Protein AF-A0A7C1E996-F1 (afdb_monomer_lite)

pLDDT: mean 84.05, std 12.49, range [35.12, 95.12]

Secondary structure (DSSP, 8-state):
-HHHHHHHHHT--EEEEEETTEEEEEEEEEEEEE-TTTTTS-SEEEE-STTEEEEEEEEEEETTEEEEEEEEEETTT-EEEEEEEEEEESSPPPHHHHHHHHHHHHHHHH----

Foldseek 3Di:
DVVVQVVCVVVWDWDWDADQQWIKIKTFHWAKAFDLCQVVQFPDWDDDPDQWIWGWHWDCDDPFKTKIWIWIAGNVVRMITGTIIIMTHRYDDDPVRVVVVNVVVNVVRHDDPD

Organism: NCBI:txid683846

Radius of gyration: 14.45 Å; chains: 1; bounding box: 41×32×38 Å

Structure (mmCIF, N/CA/C/O backbone):
data_AF-A0A7C1E996-F1
#
_entry.id   AF-A0A7C1E996-F1
#
loop_
_atom_site.group_PDB
_atom_site.id
_atom_site.type_symbol
_atom_site.label_atom_id
_atom_site.label_alt_id
_atom_site.label_comp_id
_atom_site.label_asym_id
_atom_site.label_entity_id
_atom_site.label_seq_id
_atom_site.pdbx_PDB_ins_code
_atom_site.Cartn_x
_atom_site.Cartn_y
_atom_site.Cartn_z
_atom_site.occupancy
_atom_site.B_iso_or_equiv
_atom_site.auth_seq_id
_atom_site.auth_comp_id
_atom_site.auth_asym_id
_atom_site.auth_atom_id
_atom_site.pdbx_PDB_model_num
ATOM 1 N N . MET A 1 1 ? 6.602 18.482 -10.177 1.00 52.09 1 MET A N 1
ATOM 2 C CA . MET A 1 1 ? 5.936 17.283 -9.625 1.00 52.09 1 MET A CA 1
ATOM 3 C C . MET A 1 1 ? 5.448 17.483 -8.187 1.00 52.09 1 MET A C 1
ATOM 5 O O . MET A 1 1 ? 4.368 17.004 -7.895 1.00 52.09 1 MET A O 1
ATOM 9 N N . VAL A 1 2 ? 6.143 18.265 -7.341 1.00 53.56 2 VAL A N 1
ATOM 10 C CA . VAL A 1 2 ? 5.756 18.562 -5.934 1.00 53.56 2 VAL A CA 1
ATOM 11 C C . VAL A 1 2 ? 4.309 19.066 -5.770 1.00 53.56 2 VAL A C 1
ATOM 13 O O . VAL A 1 2 ? 3.581 18.581 -4.913 1.00 53.56 2 VAL A O 1
ATOM 16 N N . PHE A 1 3 ? 3.855 19.957 -6.657 1.00 58.06 3 PHE A N 1
ATOM 17 C CA . PHE A 1 3 ? 2.535 20.598 -6.560 1.00 58.06 3 PHE A CA 1
ATOM 18 C C . PHE A 1 3 ? 1.343 19.630 -6.676 1.00 58.06 3 PHE A C 1
ATOM 20 O O . PHE A 1 3 ? 0.305 19.858 -6.065 1.00 58.06 3 PHE A O 1
ATOM 27 N N . LEU A 1 4 ? 1.472 18.554 -7.463 1.00 56.66 4 LEU A N 1
ATOM 28 C CA . LEU A 1 4 ? 0.382 17.594 -7.664 1.00 56.66 4 LEU A CA 1
ATOM 29 C C . LEU A 1 4 ? 0.266 16.645 -6.468 1.00 56.66 4 LEU A C 1
ATOM 31 O O . LEU A 1 4 ? -0.833 16.405 -5.987 1.00 56.66 4 LEU A O 1
ATOM 35 N N . THR A 1 5 ? 1.395 16.154 -5.957 1.00 59.34 5 THR A N 1
ATOM 36 C CA . THR A 1 5 ? 1.435 15.279 -4.780 1.00 59.34 5 THR A CA 1
ATOM 37 C C . THR A 1 5 ? 0.928 15.997 -3.528 1.00 59.34 5 THR A C 1
ATOM 39 O O . THR A 1 5 ? 0.136 15.435 -2.778 1.00 59.34 5 THR A O 1
ATOM 42 N N . GLU A 1 6 ? 1.318 17.259 -3.319 1.00 62.25 6 GLU A N 1
ATOM 43 C CA . GLU A 1 6 ? 0.803 18.077 -2.211 1.00 62.25 6 GLU A CA 1
ATOM 44 C C . GLU A 1 6 ? -0.705 18.328 -2.333 1.00 62.25 6 GLU A C 1
ATOM 46 O O . GLU A 1 6 ? -1.431 18.189 -1.350 1.00 62.25 6 GLU A O 1
ATOM 51 N N . TRP A 1 7 ? -1.195 18.633 -3.538 1.00 65.62 7 TRP A N 1
ATOM 52 C CA . TRP A 1 7 ? -2.623 18.843 -3.778 1.00 65.62 7 TRP A CA 1
ATOM 53 C C . TRP A 1 7 ? -3.446 17.561 -3.582 1.00 65.62 7 TRP A C 1
ATOM 55 O O . TRP A 1 7 ? -4.510 17.605 -2.963 1.00 65.62 7 TRP A O 1
ATOM 65 N N . LEU A 1 8 ? -2.946 16.414 -4.054 1.00 64.00 8 LEU A N 1
ATOM 66 C CA . LEU A 1 8 ? -3.600 15.114 -3.888 1.00 64.00 8 LEU A CA 1
ATOM 67 C C . LEU A 1 8 ? -3.639 14.678 -2.419 1.00 64.00 8 LEU A C 1
ATOM 69 O O . LEU A 1 8 ? -4.669 14.197 -1.963 1.00 64.00 8 LEU A O 1
ATOM 73 N N . ASN A 1 9 ? -2.577 14.936 -1.650 1.00 62.94 9 ASN A N 1
ATOM 74 C CA . ASN A 1 9 ? -2.575 14.693 -0.204 1.00 62.94 9 ASN A CA 1
ATOM 75 C C . ASN A 1 9 ? -3.561 15.604 0.555 1.00 62.94 9 ASN A C 1
ATOM 77 O O . ASN A 1 9 ? -4.084 15.211 1.593 1.00 62.94 9 ASN A O 1
ATOM 81 N N . GLN A 1 10 ? -3.852 16.811 0.053 1.00 65.38 10 GLN A N 1
ATOM 82 C CA . GLN A 1 10 ? -4.882 17.691 0.632 1.00 65.38 10 GLN A CA 1
ATOM 83 C C . GLN A 1 10 ? -6.316 17.243 0.308 1.00 65.38 10 GLN A C 1
ATOM 85 O O . GLN A 1 10 ? -7.233 17.562 1.062 1.00 65.38 10 GLN A O 1
ATOM 90 N N . HIS A 1 11 ? -6.509 16.506 -0.789 1.00 68.81 11 HIS A N 1
ATOM 91 C CA . HIS A 1 11 ? -7.806 15.972 -1.230 1.00 68.81 11 HIS A CA 1
ATOM 92 C C . HIS A 1 11 ? -7.916 14.460 -1.006 1.00 68.81 11 HIS A C 1
ATOM 94 O O . HIS A 1 11 ? -8.757 13.794 -1.611 1.00 68.81 11 HIS A O 1
ATOM 100 N N . GLU A 1 12 ? -7.062 13.928 -0.135 1.00 71.38 12 GLU A N 1
ATOM 101 C CA . GLU A 1 12 ? -7.020 12.522 0.221 1.00 71.38 12 GLU A CA 1
ATOM 102 C C . GLU A 1 12 ? -8.382 12.058 0.735 1.00 71.38 12 GLU A C 1
ATOM 104 O O . GLU A 1 12 ? -8.955 12.628 1.672 1.00 71.38 12 GLU A O 1
ATOM 109 N N . ARG A 1 13 ? -8.891 10.979 0.140 1.00 80.69 13 ARG A N 1
ATOM 110 C CA . ARG A 1 13 ? -10.116 10.348 0.599 1.00 80.69 13 ARG A CA 1
ATOM 111 C C . ARG A 1 13 ? -9.775 9.194 1.532 1.00 80.69 13 ARG A C 1
ATOM 113 O O . ARG A 1 13 ? -9.127 8.224 1.151 1.00 80.69 13 ARG A O 1
ATOM 120 N N . ILE A 1 14 ? -10.294 9.283 2.752 1.00 85.38 14 ILE A N 1
ATOM 121 C CA . ILE A 1 14 ? -10.335 8.165 3.694 1.00 85.38 14 ILE A CA 1
ATOM 122 C C . ILE A 1 14 ? -11.783 7.698 3.768 1.00 85.38 14 ILE A C 1
ATOM 124 O O . ILE A 1 14 ? -12.649 8.404 4.288 1.00 85.38 14 ILE A O 1
ATOM 128 N N . VAL A 1 15 ? -12.053 6.508 3.240 1.00 88.44 15 VAL A N 1
ATOM 129 C CA . VAL A 1 15 ? -13.343 5.832 3.404 1.00 88.44 15 VAL A CA 1
ATOM 130 C C . VAL A 1 15 ? -13.165 4.743 4.441 1.00 88.44 15 VAL A C 1
ATOM 132 O O . VAL A 1 15 ? -12.228 3.952 4.356 1.00 88.44 15 VAL A O 1
ATOM 135 N N . TYR A 1 16 ? -14.061 4.692 5.420 1.00 91.06 16 TYR A N 1
ATOM 136 C CA . TYR A 1 16 ? -14.073 3.600 6.376 1.00 91.06 16 TYR A CA 1
ATOM 137 C C . TYR A 1 16 ? -15.491 3.177 6.718 1.00 91.06 16 TYR A C 1
ATOM 139 O O . TYR A 1 16 ? -16.418 3.987 6.718 1.00 91.06 16 TYR A O 1
ATOM 147 N N . GLU A 1 17 ? -15.623 1.903 7.046 1.00 92.06 17 GLU A N 1
ATOM 148 C CA . GLU A 1 17 ? -16.849 1.294 7.534 1.00 92.06 17 GLU A CA 1
ATOM 149 C C . GLU A 1 17 ? -16.493 0.387 8.709 1.00 92.06 17 GLU A C 1
ATOM 151 O O . GLU A 1 17 ? -15.520 -0.367 8.652 1.00 92.06 17 GLU A O 1
ATOM 156 N N . CYS A 1 18 ? -17.255 0.489 9.794 1.00 90.50 18 CYS A N 1
ATOM 157 C CA . CYS A 1 18 ? -17.121 -0.399 10.940 1.00 90.50 18 CYS A CA 1
ATOM 158 C C . CYS A 1 18 ? -18.354 -1.292 11.000 1.00 90.50 18 CYS A C 1
ATOM 160 O O . CYS A 1 18 ? -19.474 -0.796 11.103 1.00 90.50 18 CYS A O 1
ATOM 162 N N . ILE A 1 19 ? -18.114 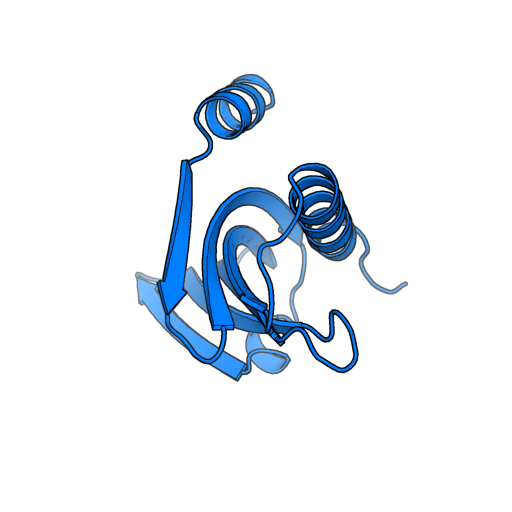-2.594 10.933 1.00 87.88 19 ILE A N 1
ATOM 163 C CA . ILE A 1 19 ? -19.101 -3.660 11.101 1.00 87.88 19 ILE A CA 1
ATOM 164 C C . ILE A 1 19 ? -18.710 -4.384 12.397 1.00 87.88 19 ILE A C 1
ATOM 166 O O . ILE A 1 19 ? -17.557 -4.288 12.803 1.00 87.88 19 ILE A O 1
ATOM 170 N N . ASP A 1 20 ? -19.633 -5.063 13.074 1.00 80.12 20 ASP A N 1
ATOM 171 C CA . ASP A 1 20 ? -19.454 -5.607 14.435 1.00 80.12 20 ASP A CA 1
ATOM 172 C C . ASP A 1 20 ? -18.061 -6.219 14.729 1.00 80.12 20 ASP A C 1
ATOM 174 O O . ASP A 1 20 ? -17.460 -5.921 15.761 1.00 80.12 20 ASP A O 1
ATOM 178 N N . ASP A 1 21 ? -17.496 -6.988 13.789 1.00 80.94 21 ASP A N 1
ATOM 179 C CA . ASP A 1 21 ? -16.201 -7.677 13.932 1.00 80.94 21 ASP A CA 1
ATOM 180 C C . ASP A 1 21 ? -14.961 -6.867 13.480 1.00 80.94 21 ASP A C 1
ATOM 182 O O . ASP A 1 21 ? -13.854 -7.410 13.361 1.00 80.94 21 ASP A O 1
ATOM 186 N N . GLY A 1 22 ? -15.107 -5.572 13.191 1.00 89.44 22 GLY A N 1
ATOM 187 C CA . GLY A 1 22 ? -13.991 -4.667 12.920 1.00 89.44 22 GLY A CA 1
ATOM 188 C C . GLY A 1 22 ? -14.278 -3.532 11.937 1.00 89.44 22 GLY A C 1
ATOM 189 O O . GLY A 1 22 ? -15.316 -3.434 11.288 1.00 89.44 22 GLY A O 1
ATOM 190 N N . CYS A 1 23 ? -13.289 -2.659 11.799 1.00 92.75 23 CYS A N 1
ATOM 191 C CA . CYS A 1 23 ? -13.295 -1.536 10.880 1.00 92.75 23 CYS A CA 1
ATOM 192 C C . CYS A 1 23 ? -12.406 -1.808 9.665 1.00 92.75 23 CYS A C 1
ATOM 194 O O . CYS A 1 23 ? -11.256 -2.244 9.792 1.00 92.75 23 CYS A O 1
ATOM 196 N N . PHE A 1 24 ? -12.938 -1.477 8.496 1.00 93.12 24 PHE A N 1
ATOM 197 C CA . PHE A 1 24 ? -12.265 -1.531 7.211 1.00 93.12 24 PHE A CA 1
ATOM 198 C C . PHE A 1 24 ? -12.017 -0.113 6.717 1.00 93.12 24 PHE A C 1
ATOM 200 O O . PHE A 1 24 ? -12.910 0.728 6.780 1.00 93.12 24 PHE A O 1
ATOM 207 N N . TYR A 1 25 ? -10.812 0.141 6.224 1.00 94.00 25 TYR A N 1
ATOM 208 C CA . TYR A 1 25 ? -10.398 1.424 5.671 1.00 94.00 25 TYR A CA 1
ATOM 209 C C . TYR A 1 25 ? -9.905 1.220 4.246 1.00 94.00 25 TYR A C 1
ATOM 211 O O . TYR A 1 25 ? -9.182 0.261 3.981 1.00 94.00 25 TYR A O 1
ATOM 219 N N . SER A 1 26 ? -10.243 2.158 3.370 1.00 93.44 26 SER A N 1
ATOM 220 C CA . SER A 1 26 ? -9.534 2.427 2.124 1.00 93.44 26 SER A CA 1
ATOM 221 C C . SER A 1 26 ? -9.044 3.869 2.191 1.00 93.44 26 SER A C 1
ATOM 223 O O . SER A 1 26 ? -9.828 4.796 2.413 1.00 93.44 26 SER A O 1
ATOM 225 N N . ILE A 1 27 ? -7.730 4.027 2.103 1.00 92.00 27 ILE A N 1
ATOM 226 C CA . ILE A 1 27 ? -7.026 5.290 2.294 1.00 92.00 27 ILE A CA 1
ATOM 227 C C . ILE A 1 27 ? -6.252 5.555 1.015 1.00 92.00 27 ILE A C 1
ATOM 229 O O . ILE A 1 27 ? -5.346 4.787 0.684 1.00 92.00 27 ILE A O 1
ATOM 233 N N . ASP A 1 28 ? -6.608 6.619 0.307 1.00 89.69 28 ASP A N 1
ATOM 234 C CA . ASP A 1 28 ? -5.837 7.054 -0.851 1.00 89.69 28 ASP A CA 1
ATOM 235 C C . ASP A 1 28 ? -4.456 7.535 -0.406 1.00 89.69 28 ASP A C 1
ATOM 237 O O . ASP A 1 28 ? -4.292 8.173 0.635 1.00 89.69 28 ASP A O 1
ATOM 241 N N . VAL A 1 29 ? -3.437 7.195 -1.186 1.00 86.81 29 VAL A N 1
ATOM 242 C CA . VAL A 1 29 ? -2.056 7.591 -0.915 1.00 86.81 29 VAL A CA 1
ATOM 243 C C . VAL A 1 29 ? -1.402 7.974 -2.223 1.00 86.81 29 VAL A C 1
ATOM 245 O O . VAL A 1 29 ? -1.724 7.422 -3.266 1.00 86.81 29 VAL A O 1
ATOM 248 N N . PHE A 1 30 ? -0.480 8.930 -2.172 1.00 84.19 30 PHE A N 1
ATOM 249 C CA . PHE A 1 30 ? 0.260 9.364 -3.346 1.00 84.19 30 PHE A CA 1
ATOM 250 C C . PHE A 1 30 ? 1.730 9.517 -2.980 1.00 84.19 30 PHE A C 1
ATOM 252 O O . PHE A 1 30 ? 2.199 10.600 -2.631 1.00 84.19 30 PHE A O 1
ATOM 259 N N . CYS A 1 31 ? 2.466 8.409 -3.024 1.00 87.00 31 CYS A N 1
ATOM 260 C CA . CYS A 1 31 ? 3.915 8.430 -2.871 1.00 87.00 31 CYS A CA 1
ATOM 261 C C . CYS A 1 31 ? 4.592 7.505 -3.876 1.00 87.00 31 CYS A C 1
ATOM 263 O O . CYS A 1 31 ? 4.064 6.455 -4.239 1.00 87.00 31 CYS A O 1
ATOM 265 N N . GLU A 1 32 ? 5.758 7.934 -4.345 1.00 88.31 32 GLU A N 1
ATOM 266 C CA . GLU A 1 32 ? 6.495 7.305 -5.437 1.00 88.31 32 GLU A CA 1
ATOM 267 C C . GLU A 1 32 ? 7.838 6.773 -4.934 1.00 88.31 32 GLU A C 1
ATOM 269 O O . GLU A 1 32 ? 8.432 7.317 -4.000 1.00 88.31 32 GLU A O 1
ATOM 274 N N . GLY A 1 33 ? 8.336 5.723 -5.576 1.00 88.06 33 GLY A N 1
ATOM 275 C CA . GLY A 1 33 ? 9.648 5.157 -5.300 1.00 88.06 33 GLY A CA 1
ATOM 276 C C . GLY A 1 33 ? 10.140 4.267 -6.432 1.00 88.06 33 GLY A C 1
ATOM 277 O O . GLY A 1 33 ? 9.618 4.296 -7.551 1.00 88.06 33 GLY A O 1
ATOM 278 N N . MET A 1 34 ? 11.150 3.451 -6.132 1.00 87.12 34 MET A N 1
ATOM 279 C CA . MET A 1 34 ? 11.713 2.480 -7.071 1.00 87.12 34 MET A CA 1
ATOM 280 C C . MET A 1 34 ? 11.916 1.128 -6.392 1.00 87.12 34 MET A C 1
ATOM 282 O O . MET A 1 34 ? 12.546 1.038 -5.343 1.00 87.12 34 MET A O 1
ATOM 286 N N . ASN A 1 35 ? 11.404 0.064 -7.007 1.00 80.88 35 ASN A N 1
ATOM 287 C CA . ASN A 1 35 ? 11.584 -1.307 -6.540 1.00 80.88 35 ASN A CA 1
ATOM 288 C C . ASN A 1 35 ? 11.400 -2.258 -7.724 1.00 80.88 35 ASN A C 1
ATOM 290 O O . ASN A 1 35 ? 10.291 -2.467 -8.209 1.00 80.88 35 ASN A O 1
ATOM 294 N N . LYS A 1 36 ? 12.504 -2.848 -8.183 1.00 77.81 36 LYS A N 1
ATOM 295 C CA . LYS A 1 36 ? 12.500 -3.787 -9.312 1.00 77.81 36 LYS A CA 1
ATOM 296 C C . LYS A 1 36 ? 11.997 -5.186 -8.948 1.00 77.81 36 LYS A C 1
ATOM 298 O O . LYS A 1 36 ? 11.653 -5.942 -9.843 1.00 77.81 36 LYS A O 1
ATOM 303 N N . ASN A 1 37 ? 11.906 -5.500 -7.658 1.00 80.81 37 ASN A N 1
ATOM 304 C CA . ASN A 1 37 ? 11.536 -6.824 -7.158 1.00 80.81 37 ASN A CA 1
ATOM 305 C C . ASN A 1 37 ? 10.078 -6.882 -6.672 1.00 80.81 37 ASN A C 1
ATOM 307 O O . ASN A 1 37 ? 9.621 -7.916 -6.189 1.00 80.81 37 ASN A O 1
ATOM 311 N N . ILE A 1 38 ? 9.317 -5.787 -6.800 1.00 84.31 38 ILE A N 1
ATOM 312 C CA . ILE A 1 38 ? 7.958 -5.696 -6.246 1.00 84.31 38 ILE A CA 1
ATOM 313 C C . ILE A 1 38 ? 7.006 -6.756 -6.825 1.00 84.31 38 ILE A C 1
ATOM 315 O O . ILE A 1 38 ? 6.088 -7.191 -6.138 1.00 84.31 38 ILE A O 1
ATOM 319 N N . LEU A 1 39 ? 7.242 -7.213 -8.062 1.00 86.06 39 LEU A N 1
ATOM 320 C CA . LEU A 1 39 ? 6.445 -8.264 -8.704 1.00 86.06 39 LEU A CA 1
ATOM 321 C C . LEU A 1 39 ? 6.653 -9.657 -8.098 1.00 86.06 39 LEU A C 1
ATOM 323 O O . LEU A 1 39 ? 5.758 -10.496 -8.240 1.00 86.06 39 LEU A O 1
ATOM 327 N N . ASP A 1 40 ? 7.802 -9.906 -7.470 1.00 86.00 40 ASP A N 1
ATOM 328 C CA . ASP A 1 40 ? 8.124 -11.174 -6.803 1.00 86.00 40 ASP A CA 1
ATOM 329 C C . ASP A 1 40 ? 7.652 -11.168 -5.343 1.00 86.00 40 ASP A C 1
ATOM 331 O O . ASP A 1 40 ? 7.276 -12.201 -4.796 1.00 86.00 40 ASP A O 1
ATOM 335 N N . GLU A 1 41 ? 7.614 -9.987 -4.721 1.00 82.75 41 GLU A N 1
ATOM 336 C CA . GLU A 1 41 ? 7.104 -9.773 -3.358 1.00 82.75 41 GLU A CA 1
ATOM 337 C C . GLU A 1 41 ? 5.570 -9.634 -3.293 1.00 82.75 41 GLU A C 1
ATOM 339 O O . GLU A 1 41 ? 4.988 -9.558 -2.205 1.00 82.75 41 GLU A O 1
ATOM 344 N N . ALA A 1 42 ? 4.916 -9.565 -4.453 1.00 87.31 42 ALA A N 1
ATOM 345 C CA . ALA A 1 42 ? 3.483 -9.364 -4.594 1.00 87.31 42 ALA A CA 1
ATOM 346 C C . ALA A 1 42 ? 2.680 -10.559 -4.065 1.00 87.31 42 ALA A C 1
ATOM 348 O O . ALA A 1 42 ? 2.914 -11.702 -4.456 1.00 87.31 42 ALA A O 1
ATOM 349 N N . SER A 1 43 ? 1.660 -10.294 -3.246 1.00 88.81 43 SER A N 1
ATOM 350 C CA . SER A 1 43 ? 0.646 -11.310 -2.936 1.00 88.81 43 SER A CA 1
ATOM 351 C C . SER A 1 43 ? -0.324 -11.515 -4.097 1.00 88.81 43 SER A C 1
ATOM 353 O O . SER A 1 43 ? -0.825 -12.618 -4.288 1.00 88.81 43 SER A O 1
ATOM 355 N N . GLU A 1 44 ? -0.570 -10.461 -4.871 1.00 92.88 44 GLU A N 1
ATOM 356 C CA . GLU A 1 44 ? -1.361 -10.499 -6.096 1.00 92.88 44 GLU A CA 1
ATOM 357 C C . GLU A 1 44 ? -0.832 -9.437 -7.065 1.00 92.88 44 GLU A C 1
ATOM 359 O O . GLU A 1 44 ? -0.350 -8.383 -6.646 1.00 92.88 44 GLU A O 1
ATOM 364 N N . LYS A 1 45 ? -0.901 -9.716 -8.367 1.00 92.62 45 LYS A N 1
ATOM 365 C CA . LYS A 1 45 ? -0.538 -8.764 -9.417 1.00 92.62 45 LYS A CA 1
ATOM 366 C C . LYS A 1 45 ? -1.452 -8.921 -10.619 1.00 92.62 45 LYS A C 1
ATOM 368 O O . LYS A 1 45 ? -1.776 -10.038 -11.017 1.00 92.62 45 LYS A O 1
ATOM 373 N N . MET A 1 46 ? -1.809 -7.797 -11.221 1.00 95.12 46 MET A N 1
ATOM 374 C CA . MET A 1 46 ? -2.602 -7.728 -12.439 1.00 95.12 46 MET A CA 1
ATOM 375 C C . MET A 1 46 ? -1.867 -6.863 -13.453 1.00 95.12 46 MET A C 1
ATOM 377 O O . MET A 1 46 ? -1.557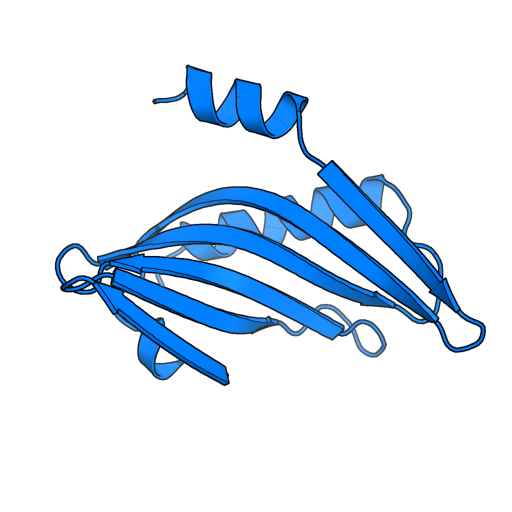 -5.705 -13.178 1.00 95.12 46 MET A O 1
ATOM 381 N N . GLN A 1 47 ? -1.573 -7.424 -14.623 1.00 94.50 47 GLN A N 1
ATOM 382 C CA . GLN A 1 47 ? -1.017 -6.641 -15.718 1.00 94.50 47 GLN A CA 1
ATOM 383 C C . GLN A 1 47 ? -2.112 -5.748 -16.307 1.00 94.50 47 GLN A C 1
ATOM 385 O O . GLN A 1 47 ? -3.220 -6.209 -16.578 1.00 94.50 47 GLN A O 1
ATOM 390 N N . LEU A 1 48 ? -1.788 -4.472 -16.492 1.00 91.12 48 LEU A N 1
ATOM 391 C CA . LEU A 1 48 ? -2.602 -3.524 -17.239 1.00 91.12 48 LEU A CA 1
ATOM 392 C C . LEU A 1 48 ? -2.163 -3.557 -18.714 1.00 91.12 48 LEU A C 1
ATOM 394 O O . LEU A 1 48 ? -2.036 -4.619 -19.316 1.00 91.12 48 LEU A O 1
ATOM 398 N N . HIS A 1 49 ? -1.921 -2.393 -19.315 1.00 90.25 49 HIS A N 1
ATOM 399 C CA . HIS A 1 49 ? -1.407 -2.278 -20.674 1.00 90.25 49 HIS A CA 1
ATOM 400 C C . HIS A 1 49 ? 0.112 -2.056 -20.683 1.00 90.25 49 HIS A C 1
ATOM 402 O O . HIS A 1 49 ? 0.637 -1.203 -19.962 1.00 90.25 49 HIS A O 1
ATOM 408 N N . GLY A 1 50 ? 0.813 -2.755 -21.578 1.00 91.06 50 GLY A N 1
ATOM 409 C CA . GLY A 1 50 ? 2.266 -2.663 -21.714 1.00 91.06 50 GLY A CA 1
ATOM 410 C C . GLY A 1 50 ? 2.979 -3.204 -20.474 1.00 91.06 50 GLY A C 1
ATOM 411 O O . GLY A 1 50 ? 2.662 -4.286 -19.989 1.00 91.06 50 GLY A O 1
ATOM 412 N N . GLU A 1 51 ? 3.927 -2.430 -19.952 1.00 91.62 51 GLU A N 1
ATOM 413 C CA . GLU A 1 51 ? 4.754 -2.802 -18.795 1.00 91.62 51 GLU A CA 1
ATOM 414 C C . GLU A 1 51 ? 4.165 -2.319 -17.458 1.00 91.62 51 GLU A C 1
ATOM 416 O O . GLU A 1 51 ? 4.870 -2.287 -16.453 1.00 91.62 51 GLU A O 1
ATOM 421 N N . TRP A 1 52 ? 2.891 -1.912 -17.429 1.00 94.31 52 TRP A N 1
ATOM 422 C CA . TRP A 1 52 ? 2.213 -1.452 -16.215 1.00 94.31 52 TRP A CA 1
ATOM 423 C C . TRP A 1 52 ? 1.472 -2.581 -15.499 1.00 94.31 52 TRP A C 1
ATOM 425 O O . TRP A 1 52 ? 0.793 -3.391 -16.128 1.00 94.31 52 TRP A O 1
ATOM 435 N N . TYR A 1 53 ? 1.552 -2.582 -14.173 1.00 94.69 53 TYR A N 1
ATOM 436 C CA . TYR A 1 53 ? 0.940 -3.560 -13.283 1.00 94.69 53 TYR A CA 1
ATOM 437 C C . TYR A 1 53 ? 0.269 -2.858 -12.105 1.00 94.69 53 TYR A C 1
ATOM 439 O O . TYR A 1 53 ? 0.813 -1.897 -11.564 1.00 94.69 53 TYR A O 1
ATOM 447 N N . VAL A 1 54 ? -0.872 -3.385 -11.669 1.00 94.69 54 VAL A N 1
ATOM 448 C CA . VAL A 1 54 ? -1.372 -3.164 -10.308 1.00 94.69 54 VAL A CA 1
ATOM 449 C C . VAL A 1 54 ? -0.852 -4.299 -9.441 1.00 94.69 54 VAL A C 1
ATOM 451 O O . VAL A 1 54 ? -0.974 -5.470 -9.805 1.00 94.69 54 VAL A O 1
ATOM 454 N N . VAL A 1 55 ? -0.240 -3.960 -8.314 1.00 93.69 55 VAL A N 1
ATOM 455 C CA . VAL A 1 55 ? 0.407 -4.912 -7.412 1.00 93.69 55 VAL A CA 1
ATOM 456 C C . VAL A 1 55 ? -0.160 -4.746 -6.012 1.00 93.69 55 VAL A C 1
ATOM 458 O O . VAL A 1 55 ? -0.181 -3.641 -5.480 1.00 93.69 55 VAL A O 1
ATOM 461 N N . PHE A 1 56 ? -0.569 -5.848 -5.393 1.00 93.19 56 PHE A N 1
ATOM 462 C CA . PHE A 1 56 ? -1.055 -5.876 -4.019 1.00 93.19 56 PHE A CA 1
ATOM 463 C C . PHE A 1 56 ? -0.028 -6.559 -3.126 1.00 93.19 56 PHE A C 1
ATOM 465 O O . PHE A 1 56 ? 0.443 -7.663 -3.427 1.00 93.19 56 PHE A O 1
ATOM 472 N N . ARG A 1 57 ? 0.301 -5.927 -1.998 1.00 90.94 57 ARG A N 1
ATOM 473 C CA . ARG A 1 57 ? 1.242 -6.460 -1.011 1.00 90.94 57 ARG A CA 1
ATOM 474 C C . ARG A 1 57 ? 0.639 -6.431 0.380 1.00 90.94 57 ARG A C 1
ATOM 476 O O . ARG A 1 57 ? 0.291 -5.371 0.896 1.00 90.94 57 ARG A O 1
ATOM 483 N N . LYS A 1 58 ? 0.622 -7.582 1.044 1.00 89.94 58 LYS A N 1
ATOM 484 C CA . LYS A 1 58 ? 0.301 -7.655 2.473 1.00 89.94 58 LYS A CA 1
ATOM 485 C C . LYS A 1 58 ? 1.465 -7.125 3.309 1.00 89.94 58 LYS A C 1
ATOM 487 O O . LYS A 1 58 ? 2.585 -7.624 3.218 1.00 89.94 58 LYS A O 1
ATOM 492 N N . VAL A 1 59 ? 1.187 -6.142 4.157 1.00 85.31 59 VAL A N 1
ATOM 493 C CA . VAL A 1 59 ? 2.152 -5.502 5.053 1.00 85.31 59 VAL A CA 1
ATOM 494 C C . VAL A 1 59 ? 1.829 -5.885 6.494 1.00 85.31 59 VAL A C 1
ATOM 496 O O . VAL A 1 59 ? 0.701 -5.743 6.969 1.00 85.31 59 VAL A O 1
ATOM 499 N N . LYS A 1 60 ? 2.835 -6.373 7.222 1.00 75.00 60 LYS A N 1
ATOM 500 C CA . LYS A 1 60 ? 2.709 -6.643 8.658 1.00 75.00 60 LYS A CA 1
ATOM 501 C C . LYS A 1 60 ? 2.718 -5.312 9.418 1.00 75.00 60 LYS A C 1
ATOM 503 O O . LYS A 1 60 ? 3.759 -4.668 9.493 1.00 75.00 60 LYS A O 1
ATOM 508 N N . ALA A 1 61 ? 1.576 -4.900 9.972 1.00 68.56 61 ALA A N 1
ATOM 509 C CA . ALA A 1 61 ? 1.446 -3.619 10.674 1.00 68.56 61 ALA A CA 1
ATOM 510 C C . ALA A 1 61 ? 1.422 -3.746 12.208 1.00 68.56 61 ALA A C 1
ATOM 512 O O . ALA A 1 61 ? 2.030 -2.911 12.874 1.00 68.56 61 ALA A O 1
ATOM 513 N N . SER A 1 62 ? 0.775 -4.778 12.759 1.00 71.19 62 SER A N 1
ATOM 514 C CA . SER A 1 62 ? 0.808 -5.199 14.173 1.00 71.19 62 SER A CA 1
ATOM 515 C C . SER A 1 62 ? 0.072 -6.545 14.314 1.00 71.19 62 SER A C 1
ATOM 517 O O . SER A 1 62 ? -0.494 -7.031 13.337 1.00 71.19 62 SER A O 1
ATOM 519 N N . SER A 1 63 ? 0.068 -7.172 15.498 1.00 66.06 63 SER A N 1
ATOM 520 C CA . SER A 1 63 ? -0.511 -8.516 15.707 1.00 66.06 63 SER A CA 1
ATOM 521 C C . SER A 1 63 ? -1.999 -8.638 15.356 1.00 66.06 63 SER A C 1
ATOM 523 O O . SER A 1 63 ? -2.441 -9.736 15.031 1.00 66.06 63 SER A O 1
ATOM 525 N N . ASN A 1 64 ? -2.750 -7.531 15.362 1.00 80.81 64 ASN A N 1
ATOM 526 C CA . ASN A 1 64 ? -4.201 -7.535 15.147 1.00 80.81 64 ASN A CA 1
ATOM 527 C C . ASN A 1 64 ? -4.660 -6.626 13.992 1.00 80.81 64 ASN A C 1
ATOM 529 O O . ASN A 1 64 ? -5.859 -6.521 13.756 1.00 80.81 64 ASN A O 1
ATOM 533 N N . ILE A 1 65 ? -3.744 -5.960 13.279 1.00 86.50 65 ILE A N 1
ATOM 534 C CA . ILE A 1 65 ? -4.079 -5.099 12.136 1.00 86.50 65 ILE A CA 1
ATOM 535 C C . ILE A 1 65 ? -3.496 -5.717 10.872 1.00 86.50 65 ILE A C 1
ATOM 537 O O . ILE A 1 65 ? -2.287 -5.937 10.770 1.00 86.50 65 ILE A O 1
ATOM 541 N N . THR A 1 66 ? -4.363 -5.963 9.893 1.00 90.31 66 THR A N 1
ATOM 542 C CA . THR A 1 66 ? -3.941 -6.403 8.561 1.00 90.31 66 THR A CA 1
ATOM 543 C C . THR A 1 66 ? -3.912 -5.203 7.634 1.00 90.31 66 THR A C 1
ATOM 545 O O . THR A 1 66 ? -4.881 -4.445 7.578 1.00 90.31 66 THR A O 1
ATOM 548 N N . VAL A 1 67 ? -2.808 -5.038 6.913 1.00 92.69 67 VAL A N 1
ATOM 549 C CA . VAL A 1 67 ? -2.642 -3.971 5.930 1.00 92.69 67 VAL A CA 1
ATOM 550 C C . VAL A 1 67 ? -2.326 -4.589 4.581 1.00 92.69 67 VAL A C 1
ATOM 552 O O . VAL A 1 67 ? -1.496 -5.491 4.485 1.00 92.69 67 VAL A O 1
ATOM 555 N N . GLU A 1 68 ? -2.981 -4.098 3.542 1.00 93.94 68 GLU A N 1
ATOM 556 C CA . GLU A 1 68 ? -2.681 -4.411 2.155 1.00 93.94 68 GLU A CA 1
ATOM 557 C C . GLU A 1 68 ? -2.434 -3.103 1.411 1.00 93.94 68 GLU A C 1
ATOM 559 O O . GLU A 1 68 ? -3.244 -2.179 1.457 1.00 93.94 68 GLU A O 1
ATOM 564 N N . ALA A 1 69 ? -1.275 -3.010 0.778 1.00 92.88 69 ALA A N 1
ATOM 565 C CA . ALA A 1 69 ? -0.863 -1.858 0.005 1.00 92.88 69 ALA A CA 1
ATOM 566 C C . ALA A 1 69 ? -1.055 -2.155 -1.483 1.00 92.88 69 ALA A C 1
ATOM 568 O O . ALA A 1 69 ? -0.646 -3.213 -1.967 1.00 92.88 69 ALA A O 1
ATOM 569 N N . GLU A 1 70 ? -1.685 -1.222 -2.184 1.00 94.06 70 GLU A N 1
ATOM 570 C CA . GLU A 1 70 ? -1.968 -1.286 -3.612 1.00 94.06 70 GLU A CA 1
ATOM 571 C C . GLU A 1 70 ? -1.045 -0.316 -4.349 1.00 94.06 70 GLU A C 1
ATOM 573 O O . GLU A 1 70 ? -1.032 0.888 -4.076 1.00 94.06 70 GLU A O 1
ATOM 578 N N . TYR A 1 71 ? -0.262 -0.851 -5.280 1.00 92.75 71 TYR A N 1
ATOM 579 C CA . TYR A 1 71 ? 0.744 -0.110 -6.021 1.00 92.75 71 TYR A CA 1
ATOM 580 C C . TYR A 1 71 ? 0.450 -0.120 -7.513 1.00 92.75 71 TYR A C 1
ATOM 582 O O . TYR A 1 71 ? 0.110 -1.158 -8.078 1.00 92.75 71 TYR A O 1
ATOM 590 N N . LEU A 1 72 ? 0.691 1.012 -8.165 1.00 93.94 72 LEU A N 1
ATOM 591 C CA . LEU A 1 72 ? 0.869 1.083 -9.606 1.00 93.94 72 LEU A CA 1
ATOM 592 C C . LEU A 1 72 ? 2.363 0.962 -9.916 1.00 93.94 72 LEU A C 1
ATOM 594 O O . LEU A 1 72 ? 3.163 1.769 -9.449 1.00 93.94 72 LEU A O 1
ATOM 598 N N . TYR A 1 73 ? 2.746 -0.047 -10.689 1.00 93.56 73 TYR A N 1
ATOM 599 C CA . TYR A 1 73 ? 4.137 -0.374 -10.990 1.00 93.56 73 TYR A CA 1
ATOM 600 C C . TYR A 1 73 ? 4.395 -0.401 -12.493 1.00 93.56 73 TYR A C 1
ATOM 602 O O . TYR A 1 73 ? 3.597 -0.948 -13.249 1.00 93.56 73 TYR A O 1
ATOM 610 N N . ASN A 1 74 ? 5.534 0.134 -12.924 1.00 92.94 74 ASN A N 1
ATOM 611 C CA . AS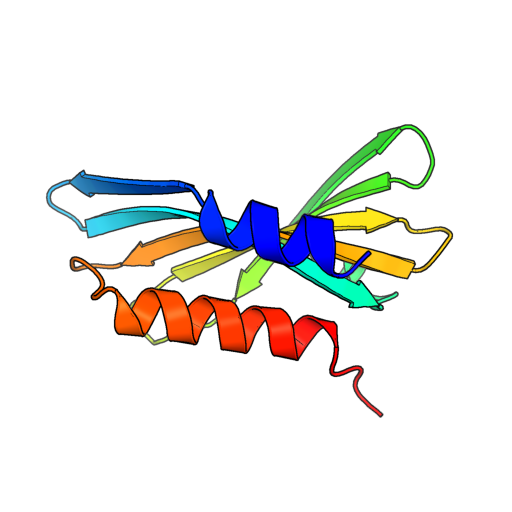N A 1 74 ? 6.027 -0.004 -14.285 1.00 92.94 74 ASN A CA 1
ATOM 612 C C . ASN A 1 74 ? 7.292 -0.872 -14.306 1.00 92.94 74 ASN A C 1
ATOM 614 O O . ASN A 1 74 ? 8.333 -0.481 -13.782 1.00 92.94 74 ASN A O 1
ATOM 618 N N . ASN A 1 75 ? 7.214 -2.025 -14.961 1.00 91.06 75 ASN A N 1
ATOM 619 C CA . ASN A 1 75 ? 8.287 -3.010 -15.028 1.00 91.06 75 ASN A CA 1
ATOM 620 C C . ASN A 1 75 ? 9.479 -2.566 -15.895 1.00 91.06 75 ASN A C 1
ATOM 622 O O . ASN A 1 75 ? 10.620 -2.902 -15.588 1.00 91.06 75 ASN A O 1
ATOM 626 N N . ALA A 1 76 ? 9.256 -1.747 -16.929 1.00 90.38 76 ALA A N 1
ATOM 627 C CA . ALA A 1 76 ? 10.348 -1.226 -17.753 1.00 90.38 76 ALA A CA 1
ATOM 628 C C . ALA A 1 76 ? 11.203 -0.192 -17.010 1.00 90.38 76 ALA A C 1
ATOM 630 O O . ALA A 1 76 ? 12.427 -0.189 -17.140 1.00 90.38 76 ALA A O 1
ATOM 631 N N . THR A 1 77 ? 10.574 0.703 -16.246 1.00 89.06 77 THR A N 1
ATOM 632 C CA . THR A 1 77 ? 11.281 1.786 -15.543 1.00 89.06 77 THR A CA 1
ATOM 633 C C . THR A 1 77 ? 11.635 1.430 -14.100 1.00 89.06 77 THR A C 1
ATOM 635 O O . THR A 1 77 ? 12.540 2.030 -13.522 1.00 89.06 77 THR A O 1
ATOM 638 N N . GLY A 1 78 ? 10.948 0.452 -13.507 1.00 87.75 78 GLY A N 1
ATOM 639 C CA . GLY A 1 78 ? 11.054 0.100 -12.091 1.00 87.75 78 GLY A CA 1
ATOM 640 C C . GLY A 1 78 ? 10.366 1.096 -11.149 1.00 87.75 78 GLY A C 1
ATOM 641 O O . GLY A 1 78 ? 10.524 0.973 -9.933 1.00 87.75 78 GLY A O 1
ATOM 642 N N . ILE A 1 79 ? 9.637 2.077 -11.693 1.00 89.25 79 ILE A N 1
ATOM 643 C CA . ILE A 1 79 ? 8.877 3.063 -10.918 1.00 89.25 79 ILE A CA 1
ATOM 644 C C . ILE A 1 79 ? 7.686 2.363 -10.271 1.00 89.25 79 ILE A C 1
ATOM 646 O O . ILE A 1 79 ? 6.942 1.657 -10.952 1.00 89.25 79 ILE A O 1
ATOM 650 N N . LEU A 1 80 ? 7.473 2.610 -8.980 1.00 90.62 80 LEU A N 1
ATOM 651 C CA . LEU A 1 80 ? 6.230 2.266 -8.299 1.00 90.62 80 LEU A CA 1
ATOM 652 C C . LEU A 1 80 ? 5.627 3.474 -7.597 1.00 90.62 80 LEU A C 1
ATOM 654 O O . LEU A 1 80 ? 6.339 4.340 -7.093 1.00 90.62 80 LEU A O 1
ATOM 658 N N . GLN A 1 81 ? 4.305 3.480 -7.524 1.00 91.62 81 GLN A N 1
ATOM 659 C CA . GLN A 1 81 ? 3.516 4.459 -6.797 1.00 91.62 81 GLN A CA 1
ATOM 660 C C . GLN A 1 81 ? 2.569 3.706 -5.867 1.00 91.62 81 GLN A C 1
ATOM 662 O O . GLN A 1 81 ? 1.826 2.844 -6.327 1.00 91.62 81 GLN A O 1
ATOM 667 N N . LEU A 1 82 ? 2.592 3.999 -4.568 1.00 92.00 82 LEU A N 1
ATOM 668 C CA . LEU A 1 82 ? 1.558 3.540 -3.638 1.00 92.00 82 LEU A CA 1
ATOM 669 C C . LEU A 1 82 ? 0.333 4.422 -3.840 1.00 92.00 82 LEU A C 1
ATOM 671 O O . LEU A 1 82 ? 0.440 5.630 -3.638 1.00 92.00 82 LEU A O 1
ATOM 675 N N . ILE A 1 83 ? -0.781 3.810 -4.247 1.00 91.62 83 ILE A N 1
ATOM 676 C CA . ILE A 1 83 ? -2.012 4.517 -4.628 1.00 91.62 83 ILE A CA 1
ATOM 677 C C . ILE A 1 83 ? -3.148 4.324 -3.617 1.00 91.62 83 ILE A C 1
ATOM 679 O O . ILE A 1 83 ? -4.000 5.197 -3.471 1.00 91.62 83 ILE A O 1
ATOM 683 N N . ASN A 1 84 ? -3.163 3.202 -2.888 1.00 92.94 84 ASN A N 1
ATOM 684 C CA . ASN A 1 84 ? -4.163 2.941 -1.854 1.00 92.94 84 ASN A CA 1
ATOM 685 C C . ASN A 1 84 ? -3.604 2.046 -0.741 1.00 92.94 84 ASN A C 1
ATOM 687 O O . ASN A 1 84 ? -2.786 1.153 -0.980 1.00 92.94 84 ASN A O 1
ATOM 691 N N . ILE A 1 85 ? -4.082 2.261 0.482 1.00 93.31 85 ILE A N 1
ATOM 692 C CA . ILE A 1 85 ? -3.875 1.360 1.611 1.00 93.31 85 ILE A CA 1
ATOM 693 C C . ILE A 1 85 ? -5.230 0.857 2.094 1.00 93.31 85 ILE A C 1
ATOM 695 O O . ILE A 1 85 ? -6.089 1.634 2.519 1.00 93.31 85 ILE A O 1
ATOM 699 N N . LYS A 1 86 ? -5.378 -0.466 2.112 1.00 93.94 86 LYS A N 1
ATOM 700 C CA . LYS A 1 86 ? -6.516 -1.158 2.709 1.00 93.94 86 LYS A CA 1
ATOM 701 C C . LYS A 1 86 ? -6.130 -1.642 4.096 1.00 93.94 86 LYS A C 1
ATOM 703 O O . LYS A 1 86 ? -5.136 -2.350 4.261 1.00 93.94 86 LYS A O 1
ATOM 708 N N . VAL A 1 87 ? -6.908 -1.266 5.105 1.00 93.38 87 VAL A N 1
ATOM 709 C CA . VAL A 1 87 ? -6.642 -1.648 6.500 1.00 93.38 87 VAL A CA 1
ATOM 710 C C . VAL A 1 87 ? -7.845 -2.357 7.084 1.00 93.38 87 VAL A C 1
ATOM 712 O O . VAL A 1 87 ? -8.958 -1.845 7.017 1.00 93.38 87 VAL A O 1
ATOM 715 N N . LYS A 1 88 ? -7.610 -3.505 7.719 1.00 92.25 88 LYS A N 1
ATOM 716 C CA . LYS A 1 88 ? -8.577 -4.164 8.596 1.00 92.25 88 LYS A CA 1
ATOM 717 C C . LYS A 1 88 ? -8.074 -4.090 10.032 1.00 92.25 88 LYS A C 1
ATOM 719 O O . LYS A 1 88 ? -6.988 -4.588 10.333 1.00 92.25 88 LYS A O 1
ATOM 724 N N . SER A 1 89 ? -8.868 -3.481 10.905 1.00 91.44 89 SER A N 1
ATOM 725 C CA . SER A 1 89 ? -8.560 -3.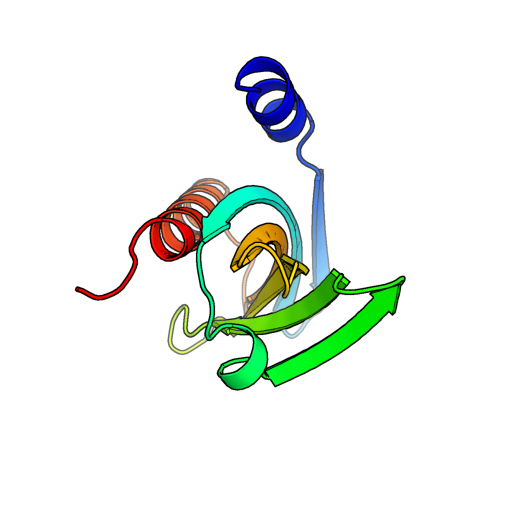278 12.323 1.00 91.44 89 SER A CA 1
ATOM 726 C C . SER A 1 89 ? -9.739 -3.724 13.194 1.00 91.44 89 SER A C 1
ATOM 728 O O . SER A 1 89 ? -10.878 -3.488 12.809 1.00 91.44 89 SER A O 1
ATOM 730 N N . PRO A 1 90 ? -9.521 -4.309 14.385 1.00 91.00 90 PRO A N 1
ATOM 731 C CA . PRO A 1 90 ? -10.604 -4.686 15.301 1.00 91.00 90 PRO A CA 1
ATOM 732 C C . PRO A 1 90 ? -11.301 -3.474 15.935 1.00 91.00 90 PRO A C 1
ATOM 734 O O . PRO A 1 90 ? -12.363 -3.609 16.528 1.00 91.00 90 PRO A O 1
ATOM 737 N N . ARG A 1 91 ? -10.697 -2.283 15.842 1.00 91.12 91 ARG A N 1
ATOM 738 C CA . ARG A 1 91 ? -11.255 -1.030 16.359 1.00 91.12 91 ARG A CA 1
ATOM 739 C C . ARG A 1 91 ? -11.113 0.102 15.358 1.00 91.12 91 ARG A C 1
ATOM 741 O O . ARG A 1 91 ? -10.320 0.027 14.413 1.00 91.12 91 ARG A O 1
ATOM 748 N N . LYS A 1 92 ? -11.819 1.198 15.628 1.00 91.19 92 LYS A N 1
ATOM 749 C CA . LYS A 1 92 ? -11.607 2.444 14.901 1.00 91.19 92 LYS A CA 1
ATOM 750 C C . LYS A 1 92 ? -10.170 2.943 15.114 1.00 91.19 92 LYS A C 1
ATOM 752 O O . LYS A 1 92 ? -9.680 2.925 16.245 1.00 91.19 92 LYS A O 1
ATOM 757 N N . LEU A 1 93 ? -9.501 3.329 14.030 1.00 89.88 93 LEU A N 1
ATOM 758 C CA . LEU A 1 93 ? -8.164 3.914 14.056 1.00 89.88 93 LEU A CA 1
ATOM 759 C C . LEU A 1 93 ? -8.270 5.414 14.306 1.00 89.88 93 LEU A C 1
ATOM 761 O O . LEU A 1 93 ? -9.163 6.084 13.780 1.00 89.88 93 LEU A O 1
ATOM 765 N N . GLU A 1 94 ? -7.351 5.938 15.103 1.00 90.44 94 GLU A N 1
ATOM 766 C CA . GLU A 1 94 ? -7.198 7.371 15.287 1.00 90.44 94 GLU A CA 1
ATOM 767 C C . GLU A 1 94 ? -6.513 7.996 14.069 1.00 90.44 94 GLU A C 1
ATOM 769 O O . GLU A 1 94 ? -5.732 7.357 13.360 1.00 90.44 94 GLU A O 1
ATOM 774 N N . GLN A 1 95 ? -6.774 9.281 13.829 1.00 85.81 95 GLN A N 1
ATOM 775 C CA . GLN A 1 95 ? -6.202 9.991 12.684 1.00 85.81 95 GLN A CA 1
ATOM 776 C C . GLN A 1 95 ? -4.6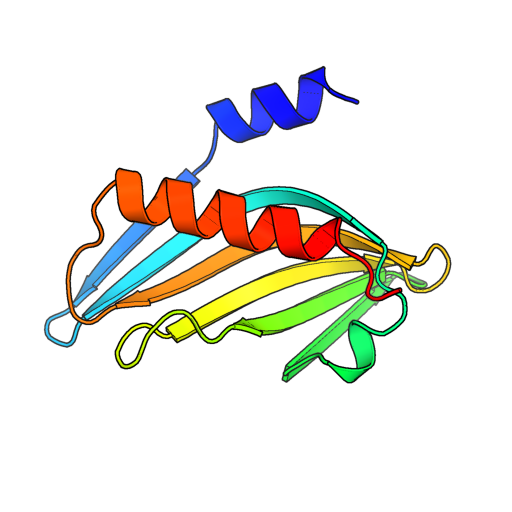65 9.960 12.689 1.00 85.81 95 GLN A C 1
ATOM 778 O O . GLN A 1 95 ? -4.054 9.813 11.632 1.00 85.81 95 GLN A O 1
ATOM 783 N N . LEU A 1 96 ? -4.040 10.046 13.868 1.00 87.38 96 LEU A N 1
ATOM 784 C CA . LEU A 1 96 ? -2.584 9.961 14.011 1.00 87.38 96 LEU A CA 1
ATOM 785 C C . LEU A 1 96 ? -2.036 8.589 13.595 1.00 87.38 96 LEU A C 1
ATOM 787 O O . LEU A 1 96 ? -0.993 8.533 12.952 1.00 87.38 96 LEU A O 1
ATOM 791 N N . GLU A 1 97 ? -2.754 7.499 13.885 1.00 89.50 97 GLU A N 1
ATOM 792 C CA . GLU A 1 97 ? -2.354 6.143 13.478 1.00 89.50 97 GLU A CA 1
ATOM 793 C C . GLU A 1 97 ? -2.394 5.980 11.955 1.00 89.50 97 GLU A C 1
ATOM 795 O O . GLU A 1 97 ? -1.511 5.356 11.369 1.00 89.50 97 GLU A O 1
ATOM 800 N N . ILE A 1 98 ? -3.397 6.572 11.299 1.00 88.38 98 ILE A N 1
ATOM 801 C CA . ILE A 1 98 ? -3.513 6.566 9.835 1.00 88.38 98 ILE A CA 1
ATOM 802 C C . ILE A 1 98 ? -2.371 7.373 9.202 1.00 88.38 98 ILE A C 1
ATOM 804 O O . ILE A 1 98 ? -1.760 6.926 8.230 1.00 88.38 98 ILE A O 1
ATOM 808 N N . VAL A 1 99 ? -2.056 8.550 9.752 1.00 87.50 99 VAL A N 1
ATOM 809 C CA . VAL A 1 99 ? -0.947 9.392 9.271 1.00 87.50 99 VAL A CA 1
ATOM 810 C C . VAL A 1 99 ? 0.396 8.675 9.411 1.00 87.50 99 VAL A C 1
ATOM 812 O O . VAL A 1 99 ? 1.169 8.648 8.453 1.00 87.50 99 VAL A O 1
ATOM 815 N N . ASP A 1 100 ? 0.655 8.059 10.565 1.00 89.00 100 ASP A N 1
ATOM 816 C CA . ASP A 1 100 ? 1.888 7.307 10.808 1.00 89.00 100 ASP A CA 1
ATOM 817 C C . ASP A 1 100 ? 2.006 6.088 9.879 1.00 89.00 100 ASP A C 1
ATOM 819 O O . ASP A 1 100 ? 3.050 5.865 9.260 1.00 89.00 100 ASP A O 1
ATOM 823 N N . LEU A 1 101 ? 0.906 5.350 9.681 1.00 88.94 101 LEU A N 1
ATOM 824 C CA . LEU A 1 101 ? 0.866 4.212 8.764 1.00 88.94 101 LEU A CA 1
ATOM 825 C C . LEU A 1 101 ? 1.235 4.616 7.332 1.00 88.94 101 LEU A C 1
ATOM 827 O O . LEU A 1 101 ? 2.069 3.949 6.715 1.00 88.94 101 LEU A O 1
ATOM 831 N N . LYS A 1 102 ? 0.644 5.702 6.817 1.00 88.62 102 LYS A N 1
ATOM 832 C CA . LYS A 1 102 ? 0.966 6.234 5.484 1.00 88.62 102 LYS A CA 1
ATOM 833 C C . LYS A 1 102 ? 2.439 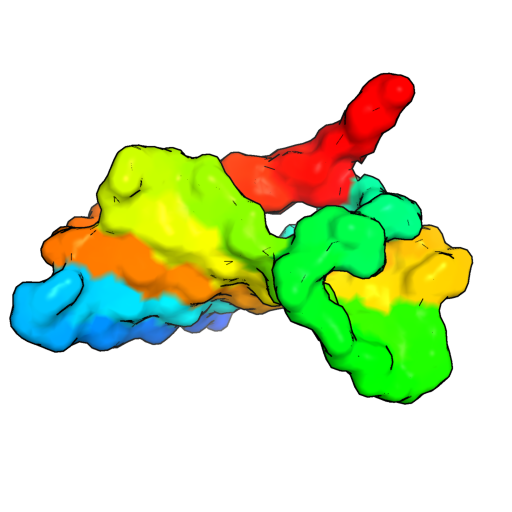6.589 5.376 1.00 88.62 102 LYS A C 1
ATOM 835 O O . LYS A 1 102 ? 3.109 6.130 4.455 1.00 88.62 102 LYS A O 1
ATOM 840 N N . LYS A 1 103 ? 2.946 7.367 6.336 1.00 88.25 103 LYS A N 1
ATOM 841 C CA . LYS A 1 103 ? 4.339 7.817 6.350 1.00 88.25 103 LYS A CA 1
ATOM 842 C C . LYS A 1 103 ? 5.298 6.629 6.293 1.00 88.25 103 LYS A C 1
ATOM 844 O O . LYS A 1 103 ? 6.137 6.570 5.399 1.00 88.25 103 LYS A O 1
ATOM 849 N N . ARG A 1 104 ? 5.105 5.643 7.171 1.00 88.50 104 ARG A N 1
ATOM 850 C CA . ARG A 1 104 ? 5.935 4.434 7.230 1.00 88.50 104 ARG A CA 1
ATOM 851 C C . ARG A 1 104 ? 5.911 3.641 5.921 1.00 88.50 104 ARG A C 1
ATOM 853 O O . ARG A 1 104 ? 6.947 3.144 5.491 1.00 88.50 104 ARG A O 1
ATOM 860 N N . LEU A 1 105 ? 4.745 3.495 5.290 1.00 88.56 105 LEU A N 1
ATOM 861 C CA . LEU A 1 105 ? 4.632 2.770 4.020 1.00 88.56 105 LEU A CA 1
ATOM 862 C C . LEU A 1 105 ? 5.255 3.534 2.852 1.00 88.56 105 LEU A C 1
ATOM 864 O O . LEU A 1 105 ? 5.888 2.916 2.001 1.00 88.56 105 LEU A O 1
ATOM 868 N N . CYS A 1 106 ? 5.137 4.859 2.832 1.00 88.06 106 CYS A N 1
ATOM 869 C CA . CYS A 1 106 ? 5.818 5.680 1.839 1.00 88.06 106 CYS A CA 1
ATOM 870 C C . CYS A 1 106 ? 7.342 5.649 2.011 1.00 88.06 106 CYS A C 1
ATOM 872 O O . CYS A 1 106 ? 8.067 5.548 1.027 1.00 88.06 106 CYS A O 1
ATOM 874 N N . GLU A 1 107 ? 7.855 5.661 3.241 1.00 87.31 107 GLU A N 1
ATOM 875 C CA . GLU A 1 107 ? 9.299 5.559 3.496 1.00 87.31 107 GLU A CA 1
ATOM 876 C C . GLU A 1 107 ? 9.886 4.236 2.971 1.00 87.31 107 GLU A C 1
ATOM 878 O O . GLU A 1 107 ? 10.980 4.239 2.395 1.00 87.31 107 GLU A O 1
ATOM 883 N N . GLN A 1 108 ? 9.135 3.129 3.063 1.00 81.69 108 GLN A N 1
ATOM 884 C CA . GLN A 1 108 ? 9.519 1.817 2.511 1.00 81.69 108 GLN A CA 1
ATOM 885 C C . GLN A 1 108 ? 9.650 1.799 0.978 1.00 81.69 108 GLN A C 1
ATOM 887 O O . GLN A 1 108 ? 10.323 0.926 0.440 1.00 81.69 108 GLN A O 1
ATOM 892 N N . LEU A 1 109 ? 9.029 2.742 0.263 1.00 78.81 109 LEU A N 1
ATOM 893 C CA . LEU A 1 109 ? 9.155 2.865 -1.198 1.00 78.81 109 LEU A CA 1
ATOM 894 C C . LEU A 1 109 ? 10.489 3.478 -1.621 1.00 78.81 109 LEU A C 1
ATOM 896 O O . LEU A 1 109 ? 11.010 3.182 -2.695 1.00 78.81 109 LEU A O 1
ATOM 900 N N . THR A 1 110 ? 11.001 4.385 -0.790 1.00 69.06 110 THR A N 1
ATOM 901 C CA . THR A 1 110 ? 12.231 5.143 -1.051 1.00 69.06 110 THR A CA 1
ATOM 902 C C . THR A 1 110 ? 13.475 4.467 -0.491 1.00 69.06 110 THR A C 1
ATOM 904 O O . THR A 1 110 ? 14.580 4.703 -0.974 1.00 69.06 110 THR A O 1
ATOM 907 N N . SER A 1 111 ? 13.306 3.608 0.513 1.00 60.75 111 SER A N 1
ATOM 908 C CA . SER A 1 111 ? 14.394 2.827 1.090 1.00 60.75 111 SER A CA 1
ATOM 909 C C . SER A 1 111 ? 14.577 1.538 0.290 1.00 60.75 111 SER A C 1
ATOM 911 O O . SER A 1 111 ? 14.028 0.488 0.608 1.00 60.75 111 SER A O 1
ATOM 913 N N . SER A 1 112 ? 15.360 1.622 -0.788 1.00 45.66 112 SER A N 1
ATOM 914 C CA . SER A 1 112 ? 15.967 0.423 -1.376 1.00 45.66 112 SER A CA 1
ATOM 915 C C . SER A 1 112 ? 16.821 -0.278 -0.307 1.00 45.66 112 SER A C 1
ATOM 917 O O . SER A 1 112 ? 17.479 0.420 0.473 1.00 45.66 112 SER A O 1
ATOM 919 N N . PRO A 1 113 ? 16.861 -1.622 -0.235 1.00 41.22 113 PRO A N 1
ATOM 920 C CA . PRO A 1 113 ? 17.942 -2.271 0.490 1.00 41.22 113 PRO A CA 1
ATOM 921 C C . PRO A 1 113 ? 19.276 -1.885 -0.185 1.00 41.22 113 PRO A C 1
ATOM 923 O O . PRO A 1 113 ? 19.276 -1.656 -1.400 1.00 41.22 113 PRO A O 1
ATOM 926 N N . PRO A 1 114 ? 20.378 -1.766 0.577 1.00 35.12 114 PRO A N 1
ATOM 927 C CA . PRO A 1 114 ? 21.709 -1.543 0.014 1.00 35.12 114 PRO A CA 1
ATOM 928 C C . PRO A 1 114 ? 22.140 -2.654 -0.952 1.00 35.12 114 PRO A C 1
ATOM 930 O O . PRO A 1 114 ? 21.658 -3.802 -0.799 1.00 35.12 114 PRO A O 1
#

Sequence (114 aa):
MVFLTEWLNQHERIVYECIDDGCFYSIDVFCEGMNKNILDEASEKMQLHGEWYVVFRKVKASSNITVEAEYLYNNATGILQLINIKVKSPRKLEQLEIVDLKKRLCEQLTSSPP